Protein AF-A0A7X8MRT8-F1 (afdb_monomer_lite)

Radius of gyration: 17.64 Å; chains: 1; bounding box: 42×29×54 Å

pLDDT: mean 90.32, std 8.04, range [47.84, 97.75]

Secondary structure (DSSP, 8-state):
--PPP-GGG-----TTSPEEETTEEEETTEEE--HHHHHHHHHHHHHHHHHHHTSPPPHHHHHHHHHHHHHHHHHHTTTTHHHHHHHHHHHH-

Sequence (93 aa):
EGFKINKSKTRFLKAHNRQCITGIVVNNEELGVPKKWVKILRAAIHNGKKEKAKGQLPQETIRKISGMAAWLKSVNAERYKDIISEAYELIKS

Foldseek 3Di:
DDDDDDPVPDDDDDQPDFDADPQWTAHPNAIAGPPVLVVVLVVLLVVQVVVVVVPDRDPVSLVVNLVSLVVRCVRPCVVCVVSSVSSCVSNVD

Structure (mmCIF, N/CA/C/O backbone):
data_AF-A0A7X8MRT8-F1
#
_entry.id   AF-A0A7X8MRT8-F1
#
loop_
_atom_site.group_PDB
_atom_site.id
_atom_site.type_symbol
_atom_site.label_atom_id
_atom_site.label_alt_id
_atom_site.label_comp_id
_atom_site.label_asym_id
_atom_site.label_entity_id
_atom_site.label_seq_id
_atom_site.pdbx_PDB_ins_code
_atom_site.Cartn_x
_atom_site.Cartn_y
_atom_site.Cartn_z
_atom_site.occupancy
_atom_site.B_iso_or_equiv
_atom_site.auth_seq_id
_atom_site.auth_comp_id
_atom_site.auth_asym_id
_atom_site.auth_atom_id
_atom_site.pdbx_PDB_model_num
ATOM 1 N N . GLU A 1 1 ? 17.885 19.286 -32.671 1.00 47.84 1 GLU A N 1
ATOM 2 C CA . GLU A 1 1 ? 18.064 17.874 -32.264 1.00 47.84 1 GLU A CA 1
ATOM 3 C C . GLU A 1 1 ? 19.390 17.730 -31.520 1.00 47.84 1 GLU A C 1
ATOM 5 O O . GLU A 1 1 ? 20.330 18.425 -31.883 1.00 47.84 1 GLU A O 1
ATOM 10 N N . GLY A 1 2 ? 19.469 16.942 -30.438 1.00 80.69 2 GLY A N 1
ATOM 11 C CA . GLY A 1 2 ? 20.707 16.838 -29.640 1.00 80.69 2 GLY A CA 1
ATOM 12 C C . GLY A 1 2 ? 20.530 16.413 -28.178 1.00 80.69 2 GLY A C 1
ATOM 13 O O . GLY A 1 2 ? 21.225 16.928 -27.302 1.00 80.69 2 GLY A O 1
ATOM 14 N N . PHE A 1 3 ? 19.593 15.508 -27.876 1.00 85.56 3 PHE A N 1
ATOM 15 C CA . PHE A 1 3 ? 19.432 15.006 -26.510 1.00 85.56 3 PHE A CA 1
ATOM 16 C C . PHE A 1 3 ? 20.665 14.195 -26.087 1.00 85.56 3 PHE A C 1
ATOM 18 O O . PHE A 1 3 ? 21.063 13.247 -26.762 1.00 85.56 3 PHE A O 1
ATOM 25 N N . LYS A 1 4 ? 21.273 14.565 -24.954 1.00 88.44 4 LYS A N 1
ATOM 26 C CA . LYS A 1 4 ? 22.408 13.848 -24.356 1.00 88.44 4 LYS A CA 1
ATOM 27 C C . LYS A 1 4 ? 21.926 12.983 -23.197 1.00 88.44 4 LYS A C 1
ATOM 29 O O . LYS A 1 4 ? 21.219 13.453 -22.308 1.00 88.44 4 LYS A O 1
ATOM 34 N N . ILE A 1 5 ? 22.354 11.724 -23.180 1.00 87.81 5 ILE A N 1
ATOM 35 C CA . ILE A 1 5 ? 22.041 10.789 -22.097 1.00 87.81 5 ILE A CA 1
ATOM 36 C C . ILE A 1 5 ? 22.816 11.190 -20.838 1.00 87.81 5 ILE A C 1
ATOM 38 O O . ILE A 1 5 ? 24.038 11.347 -20.859 1.00 87.81 5 ILE A O 1
ATOM 42 N N . ASN A 1 6 ? 22.115 11.298 -19.709 1.00 90.44 6 ASN A N 1
ATOM 43 C CA . ASN A 1 6 ? 22.756 11.497 -18.416 1.00 90.44 6 ASN A CA 1
ATOM 44 C C . ASN A 1 6 ? 23.288 10.158 -17.877 1.00 90.44 6 ASN A C 1
ATOM 46 O O . ASN A 1 6 ? 22.531 9.355 -17.328 1.00 90.44 6 ASN A O 1
ATOM 50 N N . LYS A 1 7 ? 24.603 9.935 -17.991 1.00 90.31 7 LYS A N 1
ATOM 51 C CA . LYS A 1 7 ? 25.263 8.691 -17.558 1.00 90.31 7 LYS A CA 1
ATOM 52 C C . LYS A 1 7 ? 25.079 8.380 -16.065 1.00 90.31 7 LYS A C 1
ATOM 54 O O . LYS A 1 7 ? 24.9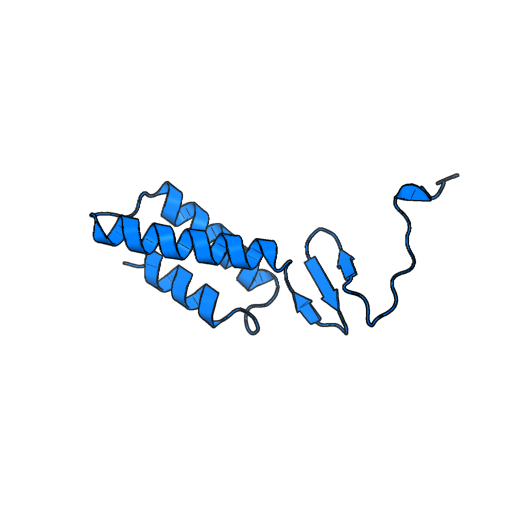94 7.213 -15.716 1.00 90.31 7 LYS A O 1
ATOM 59 N N . SER A 1 8 ? 24.943 9.392 -15.200 1.00 89.69 8 SER A N 1
ATOM 60 C CA . SER A 1 8 ? 24.716 9.177 -13.756 1.00 89.69 8 SER A CA 1
ATOM 61 C C . SER A 1 8 ? 23.330 8.602 -13.441 1.00 89.69 8 SER A C 1
ATOM 63 O O . SER A 1 8 ? 23.162 7.884 -12.461 1.00 89.69 8 SER A O 1
ATOM 65 N N . LYS A 1 9 ? 22.336 8.892 -14.291 1.00 84.94 9 LYS A N 1
ATOM 66 C CA . LYS A 1 9 ? 20.951 8.416 -14.149 1.00 84.94 9 LYS A CA 1
ATOM 67 C C . LYS A 1 9 ? 20.654 7.187 -15.013 1.00 84.94 9 LYS A C 1
ATOM 69 O O . LYS A 1 9 ? 19.541 6.673 -14.969 1.00 84.94 9 LYS A O 1
ATOM 74 N N . THR A 1 10 ? 21.626 6.727 -15.802 1.00 85.06 10 THR A N 1
ATOM 75 C CA . THR A 1 10 ? 21.441 5.654 -16.783 1.00 85.06 10 THR A CA 1
ATOM 76 C C . THR A 1 10 ? 22.093 4.376 -16.289 1.00 85.06 10 THR A C 1
ATOM 78 O O . THR A 1 10 ? 23.281 4.349 -15.982 1.00 85.06 10 THR A O 1
ATOM 81 N N . ARG A 1 11 ? 21.319 3.293 -16.237 1.00 82.50 11 ARG A N 1
ATOM 82 C CA . ARG A 1 11 ? 21.810 1.963 -15.876 1.00 82.50 11 ARG A CA 1
ATOM 83 C C . ARG A 1 11 ? 21.112 0.913 -16.731 1.00 82.50 11 ARG A C 1
ATOM 85 O O . ARG A 1 11 ? 19.898 0.967 -16.893 1.00 82.50 11 ARG A O 1
ATOM 92 N N . PHE A 1 12 ? 21.865 -0.070 -17.215 1.00 83.75 12 PHE A N 1
ATOM 93 C CA . PHE A 1 12 ? 21.296 -1.258 -17.848 1.00 83.75 12 PHE A CA 1
ATOM 94 C C . PHE A 1 12 ? 20.725 -2.191 -16.772 1.00 83.75 12 PHE A C 1
ATOM 96 O O . PHE A 1 12 ? 21.445 -2.632 -15.873 1.00 83.75 12 PHE A O 1
ATOM 103 N N . LEU A 1 13 ? 19.425 -2.481 -16.841 1.00 80.69 13 LEU A N 1
ATOM 104 C CA . LEU A 1 13 ? 18.731 -3.359 -15.899 1.00 80.69 13 LEU A CA 1
ATOM 105 C C . LEU A 1 13 ? 18.438 -4.705 -16.569 1.00 80.69 13 LEU A C 1
ATOM 107 O O . LEU A 1 13 ? 17.650 -4.762 -17.505 1.00 80.69 13 LEU A O 1
ATOM 111 N N . LYS A 1 14 ? 19.050 -5.788 -16.078 1.00 80.62 14 LYS A N 1
ATOM 112 C CA . LYS A 1 14 ? 18.734 -7.162 -16.520 1.00 80.62 14 LYS A CA 1
ATOM 113 C C . LYS A 1 14 ? 17.429 -7.647 -15.875 1.00 80.62 14 LYS A C 1
ATOM 115 O O . LYS A 1 14 ? 17.159 -7.244 -14.748 1.00 80.62 14 LYS A O 1
ATOM 120 N N . ALA A 1 15 ? 16.707 -8.565 -16.523 1.00 78.50 15 ALA A N 1
ATOM 121 C CA . ALA A 1 15 ? 15.392 -9.065 -16.084 1.00 78.50 15 ALA A CA 1
ATOM 122 C C . ALA A 1 15 ? 15.341 -9.583 -14.629 1.00 78.50 15 ALA A C 1
ATOM 124 O O . ALA A 1 15 ? 14.369 -9.351 -13.923 1.00 78.50 15 ALA A O 1
ATOM 125 N N . HIS A 1 16 ? 16.411 -10.219 -14.136 1.00 79.44 16 HIS A N 1
ATOM 126 C CA . HIS A 1 16 ? 16.480 -10.710 -12.749 1.00 79.44 16 HIS A CA 1
ATOM 127 C C . HIS A 1 16 ? 16.648 -9.599 -11.697 1.00 79.44 16 HIS A C 1
ATOM 129 O O . HIS A 1 16 ? 16.507 -9.848 -10.501 1.00 79.44 16 HIS A O 1
ATOM 135 N N . ASN A 1 17 ? 17.006 -8.379 -12.106 1.00 80.88 17 ASN A N 1
ATOM 136 C CA . ASN A 1 17 ? 17.116 -7.255 -11.187 1.00 80.88 17 ASN A CA 1
ATOM 137 C C . ASN A 1 17 ? 15.760 -6.589 -11.039 1.00 80.88 17 ASN A C 1
ATOM 139 O O . ASN A 1 17 ? 15.076 -6.347 -12.024 1.00 80.88 17 ASN A O 1
ATOM 143 N N . ARG A 1 18 ? 15.436 -6.171 -9.814 1.00 81.06 18 ARG A N 1
ATOM 144 C CA . ARG A 1 18 ? 14.272 -5.322 -9.569 1.00 81.06 18 ARG A CA 1
ATOM 145 C C . ARG A 1 18 ? 14.347 -4.056 -10.424 1.00 81.06 18 ARG A C 1
ATOM 147 O O . ARG A 1 18 ? 15.229 -3.222 -10.196 1.00 81.06 18 ARG A O 1
ATOM 154 N N . GLN A 1 19 ? 13.394 -3.878 -11.331 1.00 86.75 19 GLN A N 1
ATOM 155 C CA . GLN A 1 19 ? 13.258 -2.655 -12.118 1.00 86.75 19 GLN A CA 1
ATOM 156 C C . GLN A 1 19 ? 12.176 -1.785 -11.483 1.00 86.75 19 GLN A C 1
ATOM 158 O O . GLN A 1 19 ? 11.130 -2.274 -11.063 1.00 86.75 19 GLN A O 1
ATOM 163 N N . CYS A 1 20 ? 12.461 -0.495 -11.321 1.00 85.50 20 CYS A N 1
ATOM 164 C CA . CYS A 1 20 ? 11.531 0.459 -10.733 1.00 85.50 20 CYS A CA 1
ATOM 165 C C . CYS A 1 20 ? 11.365 1.622 -11.706 1.00 85.50 20 CYS A C 1
ATOM 167 O O . CYS A 1 20 ? 12.283 2.428 -11.855 1.00 85.50 20 CYS A O 1
ATOM 169 N N . ILE A 1 21 ? 10.210 1.702 -12.355 1.00 83.69 21 ILE A N 1
ATOM 170 C CA . ILE A 1 21 ? 9.867 2.737 -13.330 1.00 83.69 21 ILE A CA 1
ATOM 171 C C . ILE A 1 21 ? 8.802 3.612 -12.679 1.00 83.69 21 ILE A C 1
ATOM 173 O O . ILE A 1 21 ? 7.795 3.098 -12.206 1.00 83.69 21 ILE A O 1
ATOM 177 N N . THR A 1 22 ? 9.070 4.916 -12.550 1.00 83.19 22 THR A N 1
ATOM 178 C CA . THR A 1 22 ? 8.140 5.899 -11.947 1.00 83.19 22 THR A CA 1
ATOM 179 C C . THR A 1 22 ? 7.527 5.462 -10.605 1.00 83.19 22 THR A C 1
ATOM 181 O O . THR A 1 22 ? 6.368 5.729 -10.314 1.00 83.19 22 THR A O 1
ATOM 184 N N . GLY A 1 23 ? 8.303 4.764 -9.767 1.00 78.12 23 GLY A N 1
ATOM 185 C CA . GLY A 1 23 ? 7.844 4.277 -8.459 1.00 78.12 23 GLY A CA 1
ATOM 186 C C . GLY A 1 23 ? 7.047 2.965 -8.483 1.00 78.12 23 GLY A C 1
ATOM 187 O O . GLY A 1 23 ? 6.671 2.490 -7.414 1.00 78.12 23 GLY A O 1
ATOM 188 N N . ILE A 1 24 ? 6.854 2.353 -9.651 1.00 86.06 24 ILE A N 1
ATOM 189 C CA . ILE A 1 24 ? 6.238 1.036 -9.853 1.00 86.06 24 ILE A CA 1
ATOM 190 C C . ILE A 1 24 ? 7.348 0.016 -10.103 1.00 86.06 24 ILE A C 1
ATOM 192 O O . ILE A 1 24 ? 8.308 0.280 -10.824 1.00 86.06 24 ILE A O 1
ATOM 196 N N . VAL A 1 25 ? 7.249 -1.145 -9.468 1.00 86.94 25 VAL A N 1
ATOM 197 C CA . VAL A 1 25 ? 8.142 -2.276 -9.717 1.00 86.94 25 VAL A CA 1
ATOM 198 C C . VAL A 1 25 ? 7.616 -3.049 -10.914 1.00 86.94 25 VAL A C 1
ATOM 200 O O . VAL A 1 25 ? 6.457 -3.445 -10.897 1.00 86.94 25 VAL A O 1
ATOM 203 N N . VAL A 1 26 ? 8.464 -3.267 -11.913 1.00 87.00 26 VAL A N 1
ATOM 204 C CA . VAL A 1 26 ? 8.131 -4.033 -13.118 1.00 87.00 26 VAL A CA 1
ATOM 205 C C . VAL A 1 26 ? 9.152 -5.152 -13.229 1.00 87.00 26 VAL A C 1
ATOM 207 O O . VAL A 1 26 ? 10.324 -4.873 -13.453 1.00 87.00 26 VAL A O 1
ATOM 210 N N . ASN A 1 27 ? 8.743 -6.396 -13.003 1.00 83.19 27 ASN A N 1
ATOM 211 C CA . ASN A 1 27 ? 9.622 -7.560 -13.134 1.00 83.19 27 ASN A CA 1
ATOM 212 C C . ASN A 1 27 ? 8.859 -8.671 -13.847 1.00 83.19 27 ASN A C 1
ATOM 214 O O . ASN A 1 27 ? 7.776 -9.014 -13.389 1.00 83.19 27 ASN A O 1
ATOM 218 N N . ASN A 1 28 ? 9.443 -9.265 -14.893 1.00 77.44 28 ASN A N 1
ATOM 219 C CA . ASN A 1 28 ? 8.851 -10.392 -15.629 1.00 77.44 28 ASN A CA 1
ATOM 220 C C . ASN A 1 28 ? 7.360 -10.171 -15.951 1.00 77.44 28 ASN A C 1
ATOM 222 O O . ASN A 1 28 ? 6.536 -11.024 -15.654 1.00 77.44 28 ASN A O 1
ATOM 226 N N . GLU A 1 29 ? 7.025 -8.989 -16.483 1.00 80.00 29 GLU A N 1
ATOM 227 C CA . GLU A 1 29 ? 5.655 -8.577 -16.854 1.00 80.00 29 GLU A CA 1
ATOM 228 C C . GLU A 1 29 ? 4.682 -8.354 -15.680 1.00 80.00 29 GLU A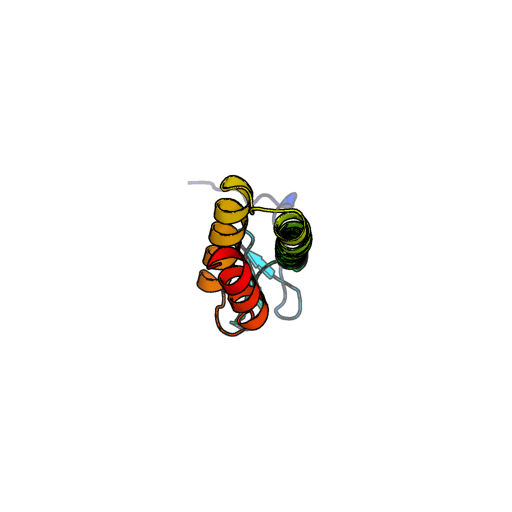 C 1
ATOM 230 O O . GLU A 1 29 ? 3.576 -7.853 -15.875 1.00 80.00 29 GLU A O 1
ATOM 235 N N . GLU A 1 30 ? 5.104 -8.598 -14.439 1.00 85.31 30 GLU A N 1
ATOM 236 C CA . GLU A 1 30 ? 4.312 -8.280 -13.257 1.00 85.31 30 GLU A CA 1
ATOM 237 C C . GLU A 1 30 ? 4.538 -6.846 -12.773 1.00 85.31 30 GLU A C 1
ATOM 239 O O . GLU A 1 30 ? 5.671 -6.391 -12.562 1.00 85.31 30 GLU A O 1
ATOM 244 N N . LEU A 1 31 ? 3.428 -6.167 -12.474 1.00 89.88 31 LEU A N 1
ATOM 245 C CA . LEU A 1 31 ? 3.429 -4.899 -11.758 1.00 89.88 31 LEU A CA 1
ATOM 246 C C . LEU A 1 31 ? 3.399 -5.125 -10.244 1.00 89.88 31 LEU A C 1
ATOM 248 O O . LEU A 1 31 ? 2.682 -5.975 -9.704 1.00 89.88 31 LEU A O 1
ATOM 252 N N . GLY A 1 32 ? 4.163 -4.315 -9.528 1.00 91.50 32 GLY A N 1
ATOM 253 C CA . GLY A 1 32 ? 4.153 -4.264 -8.077 1.00 91.50 32 GLY A CA 1
ATOM 254 C C . GLY A 1 32 ? 4.549 -2.890 -7.571 1.00 91.50 32 GLY A C 1
ATOM 255 O O . GLY A 1 32 ? 4.865 -1.976 -8.326 1.00 91.50 32 GLY A O 1
ATOM 256 N N . VAL A 1 33 ? 4.581 -2.742 -6.256 1.00 91.44 33 VAL A N 1
ATOM 257 C CA . VAL A 1 33 ? 5.024 -1.510 -5.603 1.00 91.44 33 VAL A CA 1
ATOM 258 C C . VAL A 1 33 ? 6.276 -1.770 -4.758 1.00 91.44 33 VAL A C 1
ATOM 260 O O . VAL A 1 33 ? 6.542 -2.905 -4.345 1.00 91.44 33 VAL A O 1
ATOM 263 N N . PRO A 1 34 ? 7.084 -0.740 -4.455 1.00 91.06 34 PRO A N 1
ATOM 264 C CA . PRO A 1 34 ? 8.217 -0.878 -3.553 1.00 91.06 34 PRO A CA 1
ATOM 265 C C . PRO A 1 34 ? 7.794 -1.449 -2.193 1.00 91.06 34 PRO A C 1
ATOM 267 O O . PRO A 1 34 ? 6.821 -1.001 -1.593 1.00 91.06 34 PRO A O 1
ATOM 270 N N . LYS A 1 35 ? 8.586 -2.371 -1.629 1.00 91.12 35 LYS A N 1
ATOM 271 C CA . LYS A 1 35 ? 8.311 -2.967 -0.303 1.00 91.12 35 LYS A CA 1
ATOM 272 C C . LYS A 1 35 ? 8.126 -1.912 0.797 1.00 91.12 35 LYS A C 1
ATOM 274 O O . LYS A 1 35 ? 7.328 -2.107 1.709 1.00 91.12 35 LYS A O 1
ATOM 279 N N . LYS A 1 36 ? 8.851 -0.789 0.705 1.00 92.44 36 LYS A N 1
ATOM 280 C CA . LYS A 1 36 ? 8.716 0.355 1.621 1.00 92.44 36 LYS A CA 1
ATOM 281 C C . LYS A 1 36 ? 7.297 0.938 1.591 1.00 92.44 36 LYS A C 1
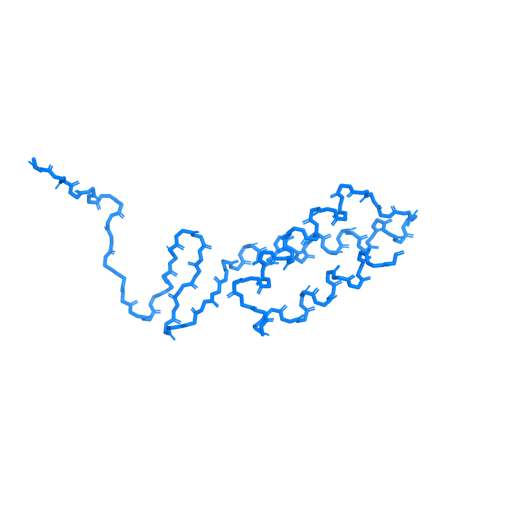ATOM 283 O O . 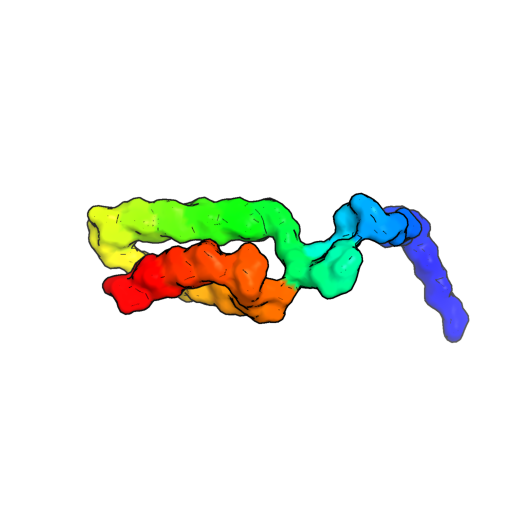LYS A 1 36 ? 6.753 1.198 2.654 1.00 92.44 36 LYS A O 1
ATOM 288 N N . TRP A 1 37 ? 6.689 1.064 0.412 1.00 93.31 37 TRP A N 1
ATOM 289 C CA . TRP A 1 37 ? 5.318 1.556 0.248 1.00 93.31 37 TRP A CA 1
ATOM 290 C C . TRP A 1 37 ? 4.300 0.648 0.946 1.00 93.31 37 TRP A C 1
ATOM 292 O O . TRP A 1 37 ? 3.517 1.123 1.764 1.00 93.31 37 TRP A O 1
ATOM 302 N N . VAL A 1 38 ? 4.389 -0.669 0.722 1.00 95.19 38 VAL A N 1
ATOM 303 C CA . VAL A 1 38 ? 3.514 -1.653 1.394 1.00 95.19 38 VAL A CA 1
ATOM 304 C C . VAL A 1 38 ? 3.678 -1.593 2.915 1.00 95.19 38 VAL A C 1
ATOM 306 O O . VAL A 1 38 ? 2.694 -1.629 3.649 1.00 95.19 38 VAL A O 1
ATOM 309 N N . LYS A 1 39 ? 4.917 -1.466 3.412 1.00 96.88 39 LYS A N 1
ATOM 310 C CA . LYS A 1 39 ? 5.189 -1.334 4.853 1.00 96.88 39 LYS A CA 1
ATOM 311 C C . LYS A 1 39 ? 4.544 -0.085 5.460 1.00 96.88 39 LYS A C 1
ATOM 313 O O . LYS A 1 39 ? 4.025 -0.171 6.567 1.00 96.88 39 LYS A O 1
ATOM 318 N N . ILE A 1 40 ? 4.562 1.044 4.750 1.00 96.88 40 ILE A N 1
ATOM 319 C CA . ILE A 1 40 ? 3.928 2.285 5.217 1.00 96.88 40 ILE A CA 1
ATOM 320 C C . ILE A 1 40 ? 2.410 2.101 5.306 1.00 96.88 40 ILE A C 1
ATOM 322 O O . ILE A 1 40 ? 1.826 2.499 6.309 1.00 96.88 40 ILE A O 1
ATOM 326 N N . LEU A 1 41 ? 1.782 1.444 4.321 1.00 97.00 41 LEU A N 1
ATOM 327 C CA . LEU A 1 41 ? 0.344 1.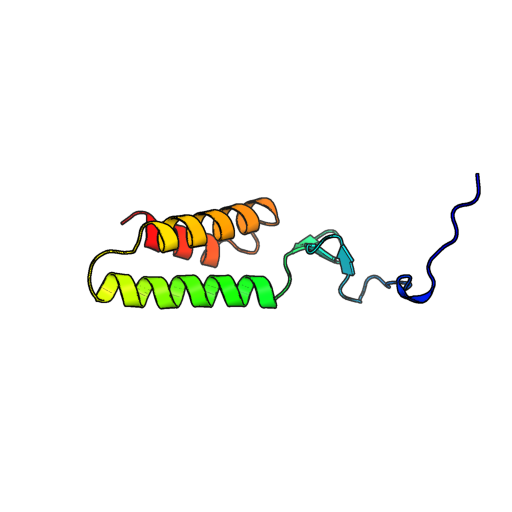155 4.381 1.00 97.00 41 LEU A CA 1
ATOM 328 C C . LEU A 1 41 ? 0.003 0.247 5.570 1.00 97.00 41 LEU A C 1
ATOM 330 O O . LEU A 1 41 ? -0.898 0.570 6.336 1.00 97.00 41 LEU A O 1
ATOM 334 N N . ARG A 1 42 ? 0.770 -0.827 5.801 1.00 97.56 42 ARG A N 1
ATOM 335 C CA . ARG A 1 42 ? 0.575 -1.698 6.978 1.00 97.56 42 ARG A CA 1
ATOM 336 C C . ARG A 1 42 ? 0.683 -0.932 8.294 1.00 97.56 42 ARG A C 1
ATOM 338 O O . ARG A 1 42 ? -0.134 -1.128 9.186 1.00 97.56 42 ARG A O 1
ATOM 345 N N . ALA A 1 43 ? 1.671 -0.047 8.413 1.00 97.75 43 ALA A N 1
ATOM 346 C CA . ALA A 1 43 ? 1.827 0.783 9.603 1.00 97.75 43 ALA A CA 1
ATOM 347 C C . ALA A 1 43 ? 0.646 1.752 9.787 1.00 97.75 43 ALA A C 1
ATOM 349 O O . ALA A 1 43 ? 0.167 1.919 10.906 1.00 97.75 43 ALA A O 1
ATOM 350 N N . ALA A 1 44 ? 0.149 2.352 8.699 1.00 97.12 44 ALA A N 1
ATOM 351 C CA . ALA A 1 44 ? -1.023 3.223 8.735 1.00 97.12 44 ALA A CA 1
ATOM 352 C C . ALA A 1 44 ? -2.284 2.466 9.185 1.00 97.12 44 ALA A C 1
ATOM 354 O O . ALA A 1 44 ? -2.987 2.948 10.066 1.00 97.12 44 ALA A O 1
ATOM 355 N N . ILE A 1 45 ? -2.520 1.262 8.654 1.00 97.25 45 ILE A N 1
ATOM 356 C CA . ILE A 1 45 ? -3.629 0.386 9.068 1.00 97.25 45 ILE A CA 1
ATOM 357 C C . ILE A 1 45 ? -3.501 0.017 10.550 1.00 97.25 45 ILE A C 1
ATOM 359 O O . ILE A 1 45 ? -4.458 0.159 11.305 1.00 97.25 45 ILE A O 1
ATOM 363 N N . HIS A 1 46 ? -2.316 -0.412 10.995 1.00 97.00 46 HIS A N 1
ATOM 364 C CA . HIS A 1 46 ? -2.068 -0.786 12.393 1.00 97.00 46 HIS A CA 1
ATOM 365 C C . HIS A 1 46 ? -2.315 0.368 13.366 1.00 97.00 46 HIS A C 1
ATOM 367 O O . HIS A 1 46 ? -2.974 0.200 14.391 1.00 97.00 46 HIS A O 1
ATOM 373 N N . ASN A 1 47 ? -1.809 1.557 13.040 1.00 95.44 47 ASN A N 1
ATOM 374 C CA . ASN A 1 47 ? -2.036 2.743 13.857 1.00 95.44 47 ASN A CA 1
ATOM 375 C C . ASN A 1 47 ? -3.511 3.153 13.833 1.00 95.44 47 ASN A C 1
ATOM 377 O O . ASN A 1 47 ? -4.060 3.449 14.889 1.00 95.44 47 ASN A O 1
ATOM 381 N N . GLY A 1 48 ? -4.172 3.063 12.677 1.00 95.31 48 GLY A N 1
ATOM 382 C CA . GLY A 1 48 ? -5.605 3.314 12.575 1.00 95.31 48 GLY A CA 1
ATOM 383 C C . GLY A 1 48 ? -6.430 2.352 13.437 1.00 95.31 48 GLY A C 1
ATOM 384 O O . GLY A 1 48 ? -7.296 2.787 14.186 1.00 95.31 48 GLY A O 1
ATOM 385 N N . LYS A 1 49 ? -6.106 1.053 13.453 1.00 95.00 49 LYS A N 1
ATOM 386 C CA . LYS A 1 49 ? -6.738 0.081 14.368 1.00 95.00 49 LYS A CA 1
ATOM 387 C C . LYS A 1 49 ? -6.602 0.500 15.836 1.00 95.00 49 LYS A C 1
ATOM 389 O O . LYS A 1 49 ? -7.571 0.424 16.586 1.00 95.00 49 LYS A O 1
ATOM 394 N N . LYS A 1 50 ? -5.422 0.983 16.242 1.00 94.06 50 LYS A N 1
ATOM 395 C CA . LYS A 1 50 ? -5.190 1.493 17.605 1.00 94.06 50 LYS A CA 1
ATOM 396 C C . LYS A 1 50 ? -5.974 2.768 17.909 1.00 94.06 50 LYS A C 1
ATOM 398 O O . LYS A 1 50 ? -6.440 2.922 19.031 1.00 94.06 50 LYS A O 1
ATOM 403 N N . GLU A 1 51 ? -6.091 3.684 16.953 1.00 92.62 51 GLU A N 1
ATOM 404 C CA . GLU A 1 51 ? -6.880 4.913 17.107 1.00 92.62 51 GLU A CA 1
ATOM 405 C C . GLU A 1 51 ? -8.370 4.596 17.237 1.00 92.62 51 GLU A C 1
ATOM 407 O O . GLU A 1 51 ? -9.016 5.070 18.167 1.00 92.62 51 GLU A O 1
ATOM 412 N N . LYS A 1 52 ? -8.888 3.705 16.388 1.00 91.00 52 LYS A N 1
ATOM 413 C CA . LYS A 1 52 ? -10.270 3.216 16.461 1.00 91.00 52 LYS A CA 1
ATOM 414 C C . LYS A 1 52 ? -10.572 2.490 17.774 1.00 91.00 52 LYS A C 1
ATOM 416 O O . LYS A 1 52 ? -11.655 2.618 18.320 1.00 91.00 52 LYS A O 1
ATOM 421 N N . ALA A 1 53 ? -9.607 1.769 18.341 1.00 91.00 53 ALA A N 1
ATOM 422 C CA . ALA A 1 53 ? -9.784 1.167 19.664 1.00 91.00 53 ALA A CA 1
ATOM 423 C C . ALA A 1 53 ? -9.945 2.212 20.790 1.00 91.00 53 ALA A C 1
ATOM 425 O O . ALA A 1 53 ? -10.505 1.898 21.835 1.00 91.00 53 ALA A O 1
ATOM 426 N N . LYS A 1 54 ? -9.463 3.447 20.593 1.00 90.75 54 LYS A N 1
ATOM 427 C CA . LYS A 1 54 ? -9.591 4.555 21.556 1.00 90.75 54 LYS A CA 1
ATOM 428 C C . LYS A 1 54 ? -10.842 5.411 21.331 1.00 90.75 54 LYS A C 1
ATOM 430 O O . LYS A 1 54 ? -11.094 6.313 22.125 1.00 90.75 54 LYS A O 1
ATOM 435 N N . GLY A 1 55 ? -11.593 5.175 20.257 1.00 89.00 55 GLY A N 1
ATOM 436 C CA . GLY A 1 55 ? -12.745 5.987 19.884 1.00 89.00 55 GLY A CA 1
ATOM 437 C C . GLY A 1 55 ? -12.976 5.980 18.378 1.00 89.00 55 GLY A C 1
ATOM 438 O O . GLY A 1 55 ? -13.000 4.938 17.736 1.00 89.00 55 GLY A O 1
ATOM 439 N N . GLN A 1 56 ? -13.173 7.154 17.793 1.00 87.81 56 GLN A N 1
ATOM 440 C CA . GLN A 1 56 ? -13.434 7.261 16.360 1.00 87.81 56 GLN A CA 1
ATOM 441 C C . GLN A 1 56 ? -12.149 7.461 15.565 1.00 87.81 56 GLN A C 1
ATOM 443 O O . GLN A 1 56 ? -11.204 8.108 16.018 1.00 87.81 56 GLN A O 1
ATOM 448 N N . LEU A 1 57 ? -12.137 6.919 14.348 1.00 92.19 57 LEU A N 1
ATOM 449 C CA . LEU A 1 57 ? -11.023 7.098 13.434 1.00 92.19 57 LEU A CA 1
ATOM 450 C C . LEU A 1 57 ? -11.065 8.515 12.831 1.00 92.19 57 LEU A C 1
ATOM 452 O O . LEU A 1 57 ? -12.094 8.893 12.265 1.00 92.19 57 LEU A O 1
ATOM 456 N N . PRO A 1 58 ? -9.976 9.305 12.906 1.00 92.75 58 PRO A N 1
ATOM 457 C CA . PRO A 1 58 ? -9.948 10.631 12.301 1.00 92.75 58 PRO A CA 1
ATOM 458 C C . PRO A 1 58 ? -10.225 10.573 10.795 1.00 92.75 58 PRO A C 1
ATOM 460 O O . PRO A 1 58 ? -9.708 9.708 10.082 1.00 92.75 58 PRO A O 1
ATOM 463 N N . GLN A 1 59 ? -10.988 11.540 10.281 1.00 93.38 59 GLN A N 1
ATOM 464 C CA . GLN A 1 59 ? -11.321 11.614 8.851 1.00 93.38 59 GLN A CA 1
ATOM 465 C C . GLN A 1 59 ? -10.078 11.719 7.956 1.00 93.38 59 GLN A C 1
ATOM 467 O O . GLN A 1 59 ? -10.051 11.178 6.851 1.00 93.38 59 GLN A O 1
ATOM 472 N N . GLU A 1 60 ? -9.021 12.371 8.438 1.00 93.31 60 GLU A N 1
ATOM 473 C CA . GLU A 1 60 ? -7.739 12.430 7.737 1.00 93.31 60 GLU A CA 1
ATOM 474 C C . GLU A 1 60 ? -7.100 11.038 7.601 1.00 93.31 60 GLU A C 1
ATOM 476 O O . GLU A 1 60 ? -6.688 10.650 6.504 1.00 93.31 60 GLU A O 1
ATOM 481 N N . THR A 1 61 ? -7.089 10.249 8.681 1.00 93.88 61 THR A N 1
ATOM 482 C CA . THR A 1 61 ? -6.593 8.864 8.687 1.00 93.88 61 THR A CA 1
ATOM 483 C C . THR A 1 61 ? -7.385 7.994 7.708 1.00 93.88 61 THR A C 1
ATOM 485 O O . THR A 1 61 ? -6.782 7.261 6.919 1.00 93.88 61 THR A O 1
ATOM 488 N N . ILE A 1 62 ? -8.718 8.130 7.682 1.00 95.88 62 ILE A N 1
ATOM 489 C CA . ILE A 1 62 ? -9.596 7.436 6.723 1.00 95.88 62 ILE A CA 1
ATOM 490 C C . ILE A 1 62 ? -9.204 7.774 5.281 1.00 95.88 62 ILE A C 1
ATOM 492 O O . ILE A 1 62 ? -8.954 6.873 4.476 1.00 95.88 62 ILE A O 1
ATOM 496 N N . ARG A 1 63 ? -9.110 9.068 4.947 1.00 96.44 63 ARG A N 1
ATOM 497 C CA . ARG A 1 63 ? -8.765 9.534 3.591 1.00 96.44 63 ARG A CA 1
ATOM 498 C C . ARG A 1 63 ? -7.383 9.049 3.164 1.00 96.44 63 ARG A C 1
ATOM 500 O O . ARG A 1 63 ? -7.218 8.587 2.035 1.00 96.44 63 ARG A O 1
ATOM 507 N N . LYS A 1 64 ? -6.409 9.099 4.075 1.00 96.25 64 LYS A N 1
ATOM 508 C CA . LYS A 1 64 ? -5.044 8.621 3.843 1.00 96.25 64 LYS A CA 1
ATOM 509 C C . LYS A 1 64 ? -5.015 7.126 3.527 1.00 96.25 64 LYS A C 1
ATOM 511 O O . LYS A 1 64 ? -4.463 6.739 2.499 1.00 96.25 64 LYS A O 1
ATOM 516 N N . ILE A 1 65 ? -5.619 6.294 4.376 1.00 97.06 65 ILE A N 1
ATOM 517 C CA . ILE A 1 65 ? -5.654 4.836 4.182 1.00 97.06 65 ILE A CA 1
ATOM 518 C C . ILE A 1 65 ? -6.414 4.487 2.896 1.00 97.06 65 ILE A C 1
ATOM 520 O O . ILE A 1 65 ? -5.925 3.681 2.104 1.00 97.06 65 ILE A O 1
ATOM 524 N N . SER A 1 66 ? -7.546 5.150 2.643 1.00 97.44 66 SER A N 1
ATOM 525 C CA . SER A 1 66 ? -8.349 4.971 1.429 1.00 97.44 66 SER A CA 1
ATOM 526 C C . SER A 1 66 ? -7.553 5.265 0.154 1.00 97.44 66 SER A C 1
ATOM 528 O O . SER A 1 66 ? -7.482 4.417 -0.737 1.00 97.44 66 SER A O 1
ATOM 530 N N . GLY A 1 67 ? -6.878 6.418 0.081 1.00 96.94 67 GLY A N 1
ATOM 531 C CA . GLY A 1 67 ? -6.073 6.790 -1.086 1.00 96.94 67 GLY A CA 1
ATOM 532 C C . GLY A 1 67 ? -4.901 5.835 -1.326 1.00 96.94 67 GLY A C 1
ATOM 533 O O . GLY A 1 67 ? -4.649 5.423 -2.459 1.00 96.94 67 GLY A O 1
ATOM 534 N N . MET A 1 68 ? -4.217 5.420 -0.256 1.00 96.81 68 MET A N 1
ATOM 535 C CA . MET A 1 68 ? -3.119 4.454 -0.352 1.00 96.81 68 MET A CA 1
ATOM 536 C C . MET A 1 68 ? -3.592 3.074 -0.834 1.00 96.81 68 MET A C 1
ATOM 538 O O . MET A 1 68 ? -2.926 2.462 -1.671 1.00 96.81 68 MET A O 1
ATOM 542 N N . ALA A 1 69 ? -4.728 2.586 -0.329 1.00 97.00 69 ALA A N 1
ATOM 543 C CA . ALA A 1 69 ? -5.301 1.306 -0.740 1.00 97.00 69 ALA A CA 1
ATOM 544 C C . ALA A 1 69 ? -5.813 1.348 -2.188 1.00 97.00 69 ALA A C 1
ATOM 546 O O . ALA A 1 69 ? -5.571 0.410 -2.948 1.00 97.00 69 ALA A O 1
ATOM 547 N N . ALA A 1 70 ? -6.448 2.450 -2.597 1.00 96.56 70 ALA A N 1
ATOM 548 C CA . ALA A 1 70 ? -6.920 2.649 -3.966 1.00 96.56 70 ALA A CA 1
ATOM 549 C C . ALA A 1 70 ? -5.767 2.643 -4.982 1.00 96.56 70 ALA A C 1
ATOM 551 O O . ALA A 1 70 ? -5.863 1.982 -6.016 1.00 96.56 70 ALA A O 1
ATOM 552 N N . TRP A 1 71 ? -4.655 3.314 -4.668 1.00 94.62 71 TRP A N 1
ATOM 553 C CA . TRP A 1 71 ? -3.459 3.278 -5.511 1.00 94.62 71 TRP A CA 1
ATOM 554 C C . TRP A 1 71 ? -2.839 1.876 -5.576 1.00 94.62 71 TRP A C 1
ATOM 556 O O . TRP A 1 71 ? -2.448 1.411 -6.641 1.00 94.62 71 TRP A O 1
ATOM 566 N N . LEU A 1 72 ? -2.791 1.149 -4.456 1.00 94.56 72 LEU A N 1
ATOM 567 C CA . LEU A 1 72 ? -2.272 -0.219 -4.453 1.00 94.56 72 LEU A CA 1
ATOM 568 C C . LEU A 1 72 ? -3.142 -1.164 -5.300 1.00 94.56 72 LEU A C 1
ATOM 570 O O . LEU A 1 72 ? -2.615 -1.996 -6.043 1.00 94.56 72 LEU A O 1
ATOM 574 N N . LYS A 1 73 ? -4.466 -0.983 -5.229 1.00 95.50 73 LYS A N 1
ATOM 575 C CA . LYS A 1 73 ? -5.454 -1.700 -6.040 1.00 95.50 73 LYS A CA 1
ATOM 576 C C . LYS A 1 73 ? -5.288 -1.418 -7.533 1.00 95.50 73 LYS A C 1
ATOM 578 O O . LYS A 1 73 ? -5.405 -2.352 -8.320 1.00 95.50 73 LYS A O 1
ATOM 583 N N . SER A 1 74 ? -5.008 -0.172 -7.926 1.00 94.19 74 SER A N 1
ATOM 584 C CA . SER A 1 74 ? -4.813 0.173 -9.341 1.00 94.19 74 SER A CA 1
ATOM 585 C C . SER A 1 74 ? -3.518 -0.391 -9.928 1.00 94.19 74 SER A C 1
ATOM 587 O O . SER A 1 74 ? -3.462 -0.629 -11.130 1.00 94.19 74 SER A O 1
ATOM 589 N N . VAL A 1 75 ? -2.494 -0.634 -9.101 1.00 93.19 75 VAL A N 1
ATOM 590 C CA . VAL A 1 75 ? -1.235 -1.249 -9.552 1.00 93.19 75 VAL A CA 1
ATOM 591 C C . VAL A 1 75 ? -1.373 -2.760 -9.712 1.00 93.19 75 VAL A C 1
ATOM 593 O O . VAL A 1 75 ? -0.975 -3.300 -10.741 1.00 93.19 75 VAL A O 1
ATOM 596 N N . ASN A 1 76 ? -1.875 -3.458 -8.688 1.00 93.69 76 ASN A N 1
ATOM 597 C CA . ASN A 1 76 ? -2.057 -4.910 -8.737 1.00 93.69 76 ASN A CA 1
ATOM 598 C C . ASN A 1 76 ? -3.033 -5.372 -7.641 1.00 93.69 76 ASN A C 1
ATOM 600 O O . ASN A 1 76 ? -2.632 -5.651 -6.509 1.00 93.69 76 ASN A O 1
ATOM 604 N N . ALA A 1 77 ? -4.322 -5.440 -7.974 1.00 94.62 77 ALA A N 1
ATOM 605 C CA . ALA A 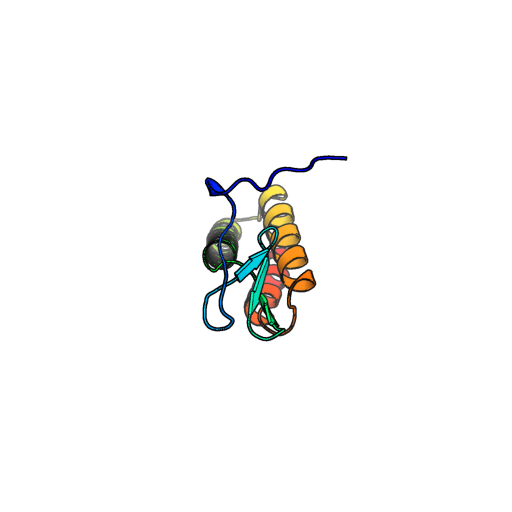1 77 ? -5.366 -5.807 -7.019 1.00 94.62 77 ALA A CA 1
ATOM 606 C C . ALA A 1 77 ? -5.206 -7.233 -6.471 1.00 94.62 77 ALA A C 1
ATOM 608 O O . ALA A 1 77 ? -5.399 -7.439 -5.276 1.00 94.62 77 ALA A O 1
ATOM 609 N N . GLU A 1 78 ? -4.825 -8.192 -7.319 1.00 94.69 78 GLU A N 1
ATOM 610 C CA . GLU A 1 78 ? -4.739 -9.604 -6.933 1.00 94.69 78 GLU A CA 1
ATOM 611 C C . GLU A 1 78 ? -3.591 -9.837 -5.948 1.00 94.69 78 GLU A C 1
ATOM 613 O O . GLU A 1 78 ? -3.781 -10.375 -4.858 1.00 94.69 78 GLU A O 1
ATOM 618 N N . ARG A 1 79 ? -2.402 -9.315 -6.266 1.00 93.38 79 ARG A N 1
ATOM 619 C CA . ARG A 1 79 ? -1.208 -9.460 -5.423 1.00 93.38 79 ARG A CA 1
ATOM 620 C C . ARG A 1 79 ? -1.370 -8.863 -4.025 1.00 93.38 79 ARG A C 1
ATOM 622 O O . ARG A 1 79 ? -0.709 -9.303 -3.084 1.00 93.38 79 ARG A O 1
ATOM 629 N N . TYR A 1 80 ? -2.170 -7.807 -3.900 1.00 95.81 80 TYR A N 1
ATOM 630 C CA . TYR A 1 80 ? -2.323 -7.040 -2.664 1.00 95.81 80 TYR A CA 1
ATOM 631 C C . TYR A 1 80 ? -3.721 -7.160 -2.050 1.00 95.81 80 TYR A C 1
ATOM 633 O O . TYR A 1 80 ? -4.077 -6.355 -1.188 1.00 95.81 80 TYR A O 1
ATOM 641 N N . LYS A 1 81 ? -4.498 -8.164 -2.462 1.00 96.88 81 LYS A N 1
ATOM 642 C CA . LYS A 1 81 ? -5.888 -8.368 -2.047 1.00 96.88 81 LYS A CA 1
ATOM 643 C C . LYS A 1 81 ? -6.086 -8.272 -0.533 1.00 96.88 81 LYS A C 1
ATOM 645 O O . LYS A 1 81 ? -6.935 -7.505 -0.087 1.00 96.88 81 LYS A O 1
ATOM 650 N N . ASP A 1 82 ? -5.257 -8.962 0.246 1.00 97.44 82 ASP A N 1
ATOM 651 C CA . ASP A 1 82 ? -5.417 -9.043 1.703 1.00 97.44 82 ASP A CA 1
ATOM 652 C C . ASP A 1 82 ? -5.260 -7.679 2.388 1.00 97.44 82 ASP A C 1
ATOM 654 O O . ASP A 1 82 ? -6.115 -7.262 3.164 1.00 97.44 82 ASP A O 1
ATOM 658 N N . ILE A 1 83 ? -4.194 -6.938 2.059 1.00 96.81 83 ILE A N 1
ATOM 659 C CA . ILE A 1 83 ? -3.939 -5.615 2.656 1.00 96.81 83 ILE A CA 1
ATOM 660 C C . ILE A 1 83 ? -4.965 -4.575 2.189 1.00 96.81 83 ILE A C 1
ATOM 662 O O . ILE A 1 83 ? -5.294 -3.654 2.934 1.00 96.81 83 ILE A O 1
ATOM 666 N N . ILE A 1 84 ? -5.477 -4.714 0.962 1.00 97.31 84 ILE A N 1
ATOM 667 C CA . ILE A 1 84 ? -6.539 -3.855 0.437 1.00 97.31 84 ILE A CA 1
ATOM 668 C C . ILE A 1 84 ? -7.855 -4.133 1.177 1.00 97.31 84 ILE A C 1
ATOM 670 O O . ILE A 1 84 ? -8.527 -3.181 1.574 1.00 97.31 84 ILE A O 1
ATOM 674 N N . SER A 1 85 ? -8.209 -5.405 1.396 1.00 97.19 85 SER A N 1
ATOM 675 C CA . SER A 1 85 ? -9.407 -5.785 2.161 1.00 97.19 85 SER A CA 1
ATOM 676 C C . SER A 1 85 ? -9.329 -5.253 3.586 1.00 97.19 85 SER A C 1
ATOM 678 O O . SER A 1 85 ? -10.221 -4.527 4.020 1.00 97.19 85 SER A O 1
ATOM 680 N N . GLU A 1 86 ? -8.206 -5.499 4.264 1.00 97.06 86 GLU A N 1
ATOM 681 C CA . GLU A 1 86 ? -7.967 -5.039 5.633 1.00 97.06 86 GLU A CA 1
ATOM 682 C C . GLU A 1 86 ? -8.091 -3.509 5.756 1.00 97.06 86 GLU A C 1
ATOM 684 O O . GLU A 1 86 ? -8.681 -2.996 6.711 1.00 97.06 86 GLU A O 1
ATOM 689 N N . ALA A 1 87 ? -7.567 -2.764 4.776 1.00 96.94 87 ALA A N 1
ATOM 690 C CA . ALA A 1 87 ? -7.692 -1.312 4.732 1.00 96.94 87 ALA A CA 1
ATOM 691 C C . ALA A 1 87 ? -9.155 -0.862 4.607 1.00 96.94 87 ALA A C 1
ATOM 693 O O . ALA A 1 87 ? -9.576 0.046 5.325 1.00 96.94 87 ALA A O 1
ATOM 694 N N . TYR A 1 88 ? -9.928 -1.485 3.711 1.00 96.56 88 TYR A N 1
ATOM 695 C CA . TYR A 1 88 ? -11.328 -1.122 3.491 1.00 96.56 88 TYR A CA 1
ATOM 696 C C . TYR A 1 88 ? -12.243 -1.527 4.651 1.00 96.56 88 TYR A C 1
ATOM 698 O O . TYR A 1 88 ? -13.148 -0.766 4.988 1.00 96.56 88 TYR A O 1
ATOM 706 N N . GLU A 1 89 ? -12.001 -2.672 5.285 1.00 95.88 89 GLU A N 1
ATOM 707 C CA . GLU A 1 89 ? -12.720 -3.115 6.487 1.00 95.88 89 GLU A CA 1
ATOM 708 C C . GLU A 1 89 ? -12.526 -2.137 7.648 1.00 95.88 89 GLU A C 1
ATOM 710 O O . GLU A 1 89 ? -13.495 -1.756 8.311 1.00 95.88 89 GLU A O 1
ATOM 715 N N . LEU A 1 90 ? -11.288 -1.669 7.849 1.00 94.50 90 LEU A N 1
ATOM 716 C CA . LEU A 1 90 ? -10.965 -0.707 8.898 1.00 94.50 90 LEU A CA 1
ATOM 717 C C . LEU A 1 90 ? -11.746 0.606 8.746 1.00 94.50 90 LEU A C 1
ATOM 719 O O . LEU A 1 90 ? -12.220 1.129 9.756 1.00 94.50 90 LEU A O 1
ATOM 723 N N . ILE A 1 91 ? -11.868 1.127 7.518 1.00 93.44 91 ILE A N 1
ATOM 724 C CA . ILE A 1 91 ? -12.471 2.445 7.253 1.00 93.44 91 ILE A CA 1
ATOM 725 C C . ILE A 1 91 ? -13.983 2.420 6.987 1.00 93.44 91 ILE A C 1
ATOM 727 O O . ILE A 1 91 ? -14.606 3.475 7.037 1.00 93.44 91 ILE A O 1
ATOM 731 N N . LYS A 1 92 ? -14.576 1.263 6.654 1.00 85.62 92 LYS A N 1
ATOM 732 C CA . LYS A 1 92 ? -16.028 1.137 6.403 1.00 85.62 92 LYS A CA 1
ATOM 733 C C . LYS A 1 92 ? -16.880 1.185 7.673 1.00 85.62 92 LYS A C 1
ATOM 735 O O . LYS A 1 92 ? -18.090 1.352 7.559 1.00 85.62 92 LYS A O 1
ATOM 740 N N . SER A 1 93 ? -16.272 0.970 8.837 1.00 57.25 93 SER A N 1
ATOM 741 C CA . SER A 1 93 ? -16.943 0.956 10.143 1.00 57.25 93 SER A CA 1
ATOM 742 C C . SER A 1 93 ? -16.548 2.149 10.991 1.00 57.25 93 SER A C 1
ATOM 744 O O . SER A 1 93 ? -17.369 2.535 11.839 1.00 57.25 93 SER A O 1
#